Protein AF-A0A6J0ZWS6-F1 (afdb_monomer_lite)

Radius of gyration: 34.42 Å; chains: 1; bounding box: 59×26×86 Å

InterPro domains:
  IPR031155 Urea active transporter [PTHR46154] (1-101)

pLDDT: mean 84.07, std 8.85, range [52.62, 95.81]

Structure (mmCIF, N/CA/C/O backbone):
data_AF-A0A6J0ZWS6-F1
#
_entry.id   AF-A0A6J0ZWS6-F1
#
loop_
_atom_site.group_PDB
_atom_site.id
_atom_site.type_symbol
_atom_site.label_atom_id
_atom_site.label_alt_id
_atom_site.label_comp_id
_atom_site.label_asym_id
_atom_site.label_entity_id
_atom_site.label_seq_id
_atom_site.pdbx_PDB_ins_code
_atom_site.Cartn_x
_atom_site.Cartn_y
_atom_site.Cartn_z
_atom_site.occupancy
_atom_site.B_iso_or_equiv
_atom_site.auth_seq_id
_atom_site.auth_comp_id
_atom_site.auth_asym_id
_atom_site.auth_atom_id
_atom_site.pdbx_PDB_model_num
ATOM 1 N N . MET A 1 1 ? -8.523 -13.266 -17.938 1.00 52.62 1 MET A N 1
ATOM 2 C CA . MET A 1 1 ? -7.6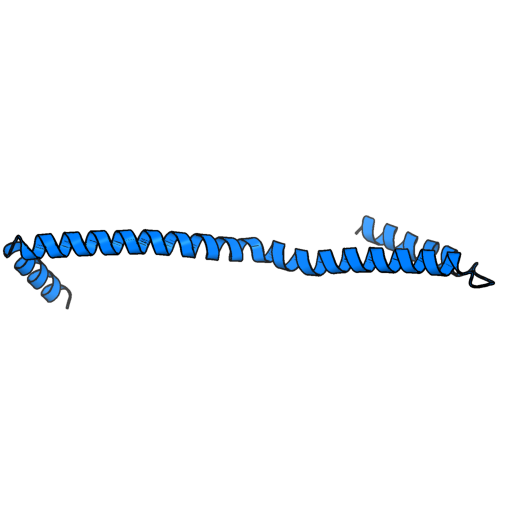26 -13.959 -18.895 1.00 52.62 1 MET A CA 1
ATOM 3 C C . MET A 1 1 ? -7.392 -13.209 -20.212 1.00 52.62 1 MET A C 1
ATOM 5 O O . MET A 1 1 ? -6.236 -13.029 -20.558 1.00 52.62 1 MET A O 1
ATOM 9 N N . LYS A 1 2 ? -8.417 -12.723 -20.938 1.00 59.00 2 LYS A N 1
ATOM 10 C CA . LYS A 1 2 ? -8.242 -12.112 -22.284 1.00 59.00 2 LYS A CA 1
ATOM 11 C C . LYS A 1 2 ? -7.339 -10.861 -22.344 1.00 59.00 2 LYS A C 1
ATOM 13 O O . LYS A 1 2 ? -6.603 -10.708 -23.310 1.00 59.00 2 LYS A O 1
ATOM 18 N N . TRP A 1 3 ? -7.347 -10.011 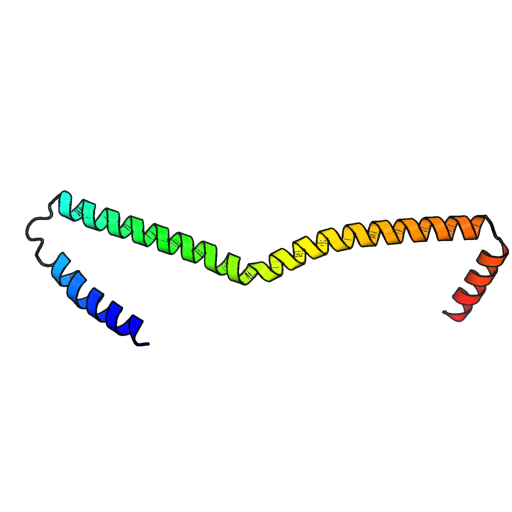-21.315 1.00 66.12 3 TRP A N 1
ATOM 19 C CA . TRP A 1 3 ? -6.533 -8.784 -21.279 1.00 66.12 3 TRP A CA 1
ATOM 20 C C . TRP A 1 3 ? -5.055 -9.031 -20.962 1.00 66.12 3 TRP A C 1
ATOM 22 O O . TRP A 1 3 ? -4.188 -8.413 -21.571 1.00 66.12 3 TRP A O 1
ATOM 32 N N . GLY A 1 4 ? -4.766 -9.976 -20.062 1.00 73.12 4 GLY A N 1
ATOM 33 C CA . GLY A 1 4 ? -3.393 -10.319 -19.684 1.00 73.12 4 GLY A CA 1
ATOM 34 C C . GLY A 1 4 ? -2.608 -10.898 -20.857 1.00 73.12 4 GLY A C 1
ATOM 35 O O . GLY A 1 4 ? -1.506 -10.447 -21.125 1.00 73.12 4 GLY A O 1
ATOM 36 N N . VAL A 1 5 ? -3.212 -11.811 -21.625 1.00 78.50 5 VAL A N 1
ATOM 37 C CA . VAL A 1 5 ? -2.551 -12.433 -22.786 1.00 78.50 5 VAL A CA 1
ATOM 38 C C . VAL A 1 5 ? -2.246 -11.406 -23.881 1.00 78.50 5 VAL A C 1
ATOM 40 O O . VAL A 1 5 ? -1.149 -11.413 -24.431 1.00 78.50 5 VAL A O 1
ATOM 43 N N . GLY A 1 6 ? -3.179 -10.489 -24.167 1.00 79.06 6 GLY A N 1
ATOM 44 C CA . GLY A 1 6 ? -2.948 -9.410 -25.133 1.00 79.06 6 GLY A CA 1
ATOM 45 C C . GLY A 1 6 ? -1.826 -8.467 -24.695 1.00 79.06 6 GLY A C 1
ATOM 46 O O . GLY A 1 6 ? -0.943 -8.150 -25.485 1.00 79.06 6 GLY A O 1
ATOM 47 N N . PHE A 1 7 ? -1.809 -8.082 -23.419 1.00 81.12 7 PHE A N 1
ATOM 48 C CA . PHE A 1 7 ? -0.755 -7.244 -22.850 1.00 81.12 7 PHE A CA 1
ATOM 49 C C . PHE A 1 7 ? 0.615 -7.936 -22.855 1.00 81.12 7 PHE A C 1
ATOM 51 O O . PHE A 1 7 ? 1.610 -7.320 -23.227 1.00 81.12 7 PHE A O 1
ATOM 58 N N . THR A 1 8 ? 0.668 -9.228 -22.518 1.00 81.25 8 THR A N 1
ATOM 59 C CA . THR A 1 8 ? 1.898 -10.028 -22.568 1.00 81.25 8 THR A CA 1
ATOM 60 C C . THR A 1 8 ? 2.437 -10.134 -23.989 1.00 81.25 8 THR A C 1
ATOM 62 O O . THR A 1 8 ? 3.627 -9.926 -24.187 1.00 81.25 8 THR A O 1
ATOM 65 N N . LEU A 1 9 ? 1.590 -10.401 -24.988 1.00 82.50 9 LEU A N 1
ATOM 66 C CA . LEU A 1 9 ? 2.025 -10.466 -26.387 1.00 82.50 9 LEU A CA 1
ATOM 67 C C . LEU A 1 9 ? 2.539 -9.116 -26.892 1.00 82.50 9 LEU A C 1
ATOM 69 O O . LEU A 1 9 ? 3.576 -9.065 -27.551 1.00 82.50 9 LEU A O 1
ATOM 73 N N . VAL A 1 10 ? 1.852 -8.023 -26.548 1.00 82.81 10 VAL A N 1
ATOM 74 C CA . VAL A 1 10 ? 2.300 -6.673 -26.899 1.00 82.81 10 VAL A CA 1
ATOM 75 C C . VAL A 1 10 ? 3.640 -6.374 -26.240 1.00 82.81 10 VAL A C 1
ATOM 77 O O . VAL A 1 10 ? 4.553 -5.967 -26.938 1.00 82.81 10 VAL A O 1
ATOM 80 N N . ILE A 1 11 ? 3.821 -6.634 -24.945 1.00 83.62 11 ILE A N 1
ATOM 81 C CA . ILE A 1 11 ? 5.112 -6.413 -24.281 1.00 83.62 11 ILE A CA 1
ATOM 82 C C . ILE A 1 11 ? 6.212 -7.278 -24.892 1.00 83.62 11 ILE A C 1
ATOM 84 O O . ILE A 1 11 ? 7.263 -6.756 -25.240 1.00 83.62 11 ILE A O 1
ATOM 88 N N . VAL A 1 12 ? 5.984 -8.579 -25.064 1.00 86.12 12 VAL A N 1
ATOM 89 C CA . VAL A 1 12 ? 7.017 -9.515 -25.534 1.00 86.12 12 VAL A CA 1
ATOM 90 C C . VAL A 1 12 ? 7.469 -9.210 -26.959 1.00 86.12 12 VAL A C 1
ATOM 92 O O . VAL A 1 12 ? 8.598 -9.532 -27.296 1.00 86.12 12 VAL A O 1
ATOM 95 N N . ILE A 1 13 ? 6.634 -8.582 -27.790 1.00 84.50 13 ILE A N 1
ATOM 96 C CA . ILE A 1 13 ? 6.998 -8.218 -29.167 1.00 84.50 13 ILE A CA 1
ATOM 97 C C . ILE A 1 13 ? 7.464 -6.761 -29.251 1.00 84.50 13 ILE A C 1
ATOM 99 O O . ILE A 1 13 ? 8.525 -6.482 -29.805 1.00 84.50 13 ILE A O 1
ATOM 103 N N . LEU A 1 14 ? 6.699 -5.824 -28.691 1.00 83.44 14 LEU A N 1
ATOM 104 C CA . LEU A 1 14 ? 6.972 -4.387 -28.767 1.00 83.44 14 LEU A CA 1
ATOM 105 C C . LEU A 1 14 ? 8.253 -4.018 -28.007 1.00 83.44 14 LEU A C 1
ATOM 107 O O . LEU A 1 14 ? 9.010 -3.175 -28.473 1.00 83.44 14 LEU A O 1
ATOM 111 N N . TRP A 1 15 ? 8.523 -4.660 -26.866 1.00 81.25 15 TRP A N 1
ATOM 112 C CA . TRP A 1 15 ? 9.704 -4.384 -26.046 1.00 81.25 15 TRP A CA 1
ATOM 113 C C . TRP A 1 15 ? 11.026 -4.734 -26.745 1.00 81.25 15 TRP A C 1
ATOM 115 O O . TRP A 1 15 ? 11.862 -3.839 -26.857 1.00 81.25 15 TRP A O 1
ATOM 125 N N . PRO A 1 16 ? 11.246 -5.962 -27.266 1.00 78.50 16 PRO A N 1
ATOM 126 C CA . PRO A 1 16 ? 12.448 -6.259 -28.037 1.00 78.50 16 PRO A CA 1
ATOM 127 C C . PRO A 1 16 ? 12.509 -5.469 -29.341 1.00 78.50 16 PRO A C 1
ATOM 129 O O . PRO A 1 16 ? 13.592 -5.074 -29.743 1.00 78.50 16 PRO A O 1
ATOM 132 N N . LEU A 1 17 ? 11.381 -5.164 -29.987 1.00 76.62 17 LEU A N 1
ATOM 133 C CA . LEU A 1 17 ? 11.402 -4.336 -31.195 1.00 76.62 17 LEU A CA 1
ATOM 134 C C . LEU A 1 17 ? 11.823 -2.886 -30.907 1.00 76.62 17 LEU A C 1
ATOM 136 O O . LEU A 1 17 ? 12.456 -2.258 -31.746 1.00 76.62 17 LEU A O 1
ATOM 140 N N . LEU A 1 18 ? 11.498 -2.361 -29.724 1.00 73.81 18 LEU A N 1
ATOM 141 C CA . LEU A 1 18 ? 11.974 -1.061 -29.254 1.00 73.81 18 LEU A CA 1
ATOM 142 C C . LEU A 1 18 ? 13.411 -1.124 -28.721 1.00 73.81 18 LEU A C 1
ATOM 144 O O . LEU A 1 18 ? 14.076 -0.091 -28.721 1.00 73.81 18 LEU A O 1
ATOM 148 N N . SER A 1 19 ? 13.896 -2.299 -28.288 1.00 70.06 19 SER A N 1
ATOM 149 C CA . SER A 1 19 ? 15.223 -2.448 -27.678 1.00 70.06 19 SER A CA 1
ATOM 150 C C . SER A 1 19 ? 16.345 -2.970 -28.572 1.00 70.06 19 SER A C 1
ATOM 152 O O . SER A 1 19 ? 17.508 -2.652 -28.333 1.00 70.06 19 SER A O 1
ATOM 154 N N . LEU A 1 20 ? 16.011 -3.710 -29.627 1.00 66.38 20 LEU A N 1
ATOM 155 C CA . LEU A 1 20 ? 16.946 -4.257 -30.612 1.00 66.38 20 LEU A CA 1
ATOM 156 C C . LEU A 1 20 ? 17.520 -3.248 -31.630 1.00 66.38 20 LEU A C 1
ATOM 158 O O . LEU A 1 20 ? 18.652 -3.470 -32.054 1.00 66.38 20 LEU A O 1
ATOM 162 N N . PRO A 1 21 ? 16.839 -2.159 -32.053 1.00 63.47 21 PRO A N 1
ATOM 163 C CA . PRO A 1 21 ? 17.381 -1.259 -33.073 1.00 63.47 21 PRO A CA 1
ATOM 164 C C . PRO A 1 21 ? 18.360 -0.214 -32.513 1.00 63.47 21 PRO A C 1
ATOM 166 O O . PRO A 1 21 ? 18.829 0.647 -33.257 1.00 63.47 21 PRO A O 1
ATOM 169 N N . ALA A 1 22 ? 18.698 -0.267 -31.223 1.00 61.84 22 ALA A N 1
ATOM 170 C CA . ALA A 1 22 ? 19.664 0.638 -30.615 1.00 61.84 22 ALA A CA 1
ATOM 171 C C . ALA A 1 22 ? 21.102 0.189 -30.938 1.00 61.84 22 ALA A C 1
ATOM 173 O O . ALA A 1 22 ? 21.769 -0.434 -30.119 1.00 61.84 22 ALA A O 1
ATOM 174 N N . GLY A 1 23 ? 21.568 0.486 -32.155 1.00 65.12 23 GLY A N 1
ATOM 175 C CA . GLY A 1 23 ? 22.960 0.258 -32.560 1.00 65.12 23 GLY A CA 1
ATOM 176 C C . GLY A 1 23 ? 23.954 1.080 -31.727 1.00 65.12 23 GLY A C 1
ATOM 177 O O . GLY A 1 23 ? 24.861 0.516 -31.124 1.00 65.12 23 GLY A O 1
ATOM 178 N N . GLU A 1 24 ? 23.745 2.399 -31.625 1.00 66.00 24 GLU A N 1
ATOM 179 C CA . GLU A 1 24 ? 24.482 3.276 -30.704 1.00 66.00 24 GLU A CA 1
ATOM 180 C C . GLU A 1 24 ? 23.551 3.782 -29.597 1.00 66.00 24 GLU A C 1
ATOM 182 O O . GLU A 1 24 ? 22.483 4.345 -29.854 1.00 66.00 24 GLU A O 1
ATOM 187 N N . PHE A 1 25 ? 23.949 3.567 -28.344 1.00 66.62 25 PHE A N 1
ATOM 188 C CA . PHE A 1 25 ? 23.163 3.913 -27.163 1.00 66.62 25 PHE A CA 1
ATOM 189 C C . PHE A 1 25 ? 23.144 5.437 -26.963 1.00 66.62 25 PHE A C 1
ATOM 191 O O . PHE A 1 25 ? 23.969 6.007 -26.250 1.00 66.62 25 PHE A O 1
ATOM 198 N N . SER A 1 26 ? 22.222 6.124 -27.638 1.00 77.75 26 SER A N 1
ATOM 199 C CA . SER A 1 26 ? 22.096 7.577 -27.511 1.00 77.75 26 SER A CA 1
ATOM 200 C C . SER A 1 26 ? 21.548 7.976 -26.137 1.00 77.75 26 SER A C 1
ATOM 202 O O . SER A 1 26 ? 20.751 7.262 -25.521 1.00 77.75 26 SER A O 1
ATOM 204 N N . VAL A 1 27 ? 21.924 9.169 -25.668 1.00 79.38 27 VAL A N 1
ATOM 205 C CA . VAL A 1 27 ? 21.424 9.726 -24.398 1.00 79.38 27 VAL A CA 1
ATOM 206 C C . VAL A 1 27 ? 19.893 9.827 -24.396 1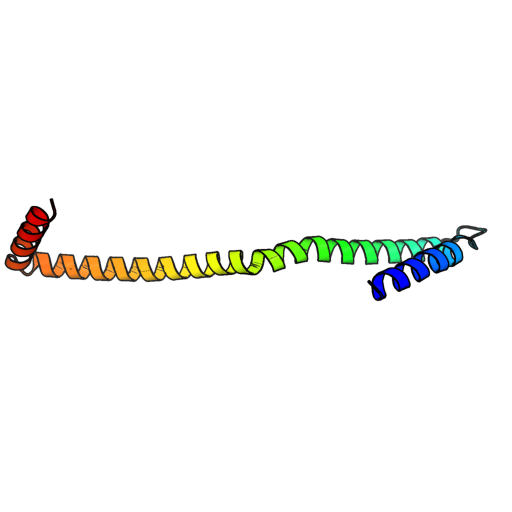.00 79.38 27 VAL A C 1
ATOM 208 O O . VAL A 1 27 ? 19.269 9.525 -23.385 1.00 79.38 27 VAL A O 1
ATOM 211 N N . GLY A 1 28 ? 19.274 10.180 -25.530 1.00 81.19 28 GLY A N 1
ATOM 212 C CA . GLY A 1 28 ? 17.813 10.279 -25.656 1.00 81.19 28 GLY A CA 1
ATOM 213 C C . GLY A 1 28 ? 17.088 8.936 -25.515 1.00 81.19 28 GLY A C 1
ATOM 214 O O . GLY A 1 28 ? 15.992 8.865 -24.964 1.00 81.19 28 GLY A O 1
ATOM 215 N N . TYR A 1 29 ? 17.714 7.853 -25.970 1.00 82.19 29 TYR A N 1
ATOM 216 C CA . TYR A 1 29 ? 17.174 6.508 -25.809 1.00 82.19 29 TYR A CA 1
ATOM 217 C C . TYR A 1 29 ? 17.256 6.043 -24.347 1.00 82.19 29 TYR A C 1
ATOM 219 O O . TYR A 1 29 ? 16.284 5.517 -23.804 1.00 82.19 29 TYR A O 1
ATOM 227 N N . PHE A 1 30 ? 18.378 6.310 -23.670 1.00 81.50 30 PHE A N 1
ATOM 228 C CA . PHE A 1 30 ? 18.517 6.030 -22.239 1.00 81.50 30 PHE A CA 1
ATOM 229 C C . PHE A 1 30 ? 17.498 6.807 -21.394 1.00 81.50 30 PHE A C 1
ATOM 231 O O . PHE A 1 30 ? 16.850 6.223 -20.527 1.00 81.50 30 PHE A O 1
ATOM 238 N N . THR A 1 31 ? 17.316 8.107 -21.652 1.00 86.88 31 THR A N 1
ATOM 239 C CA . THR A 1 31 ? 16.369 8.928 -20.884 1.00 86.88 31 THR A CA 1
ATOM 240 C C . THR A 1 31 ? 14.925 8.477 -21.080 1.00 86.88 31 THR A C 1
ATOM 242 O O . THR A 1 31 ? 14.170 8.460 -20.111 1.00 86.88 31 THR A O 1
ATOM 245 N N . PHE A 1 32 ? 14.547 8.034 -22.281 1.00 85.19 32 PHE A N 1
ATOM 246 C CA . PHE A 1 32 ? 13.226 7.457 -22.535 1.00 85.19 32 PHE A CA 1
ATOM 247 C C . PHE A 1 32 ? 12.951 6.229 -21.652 1.00 85.19 32 PHE A C 1
ATOM 249 O O . PHE A 1 32 ? 11.944 6.186 -20.941 1.00 85.19 32 PHE A O 1
ATOM 256 N N . TRP A 1 33 ? 13.875 5.264 -21.618 1.00 85.75 33 TRP A N 1
ATOM 257 C CA . TRP A 1 33 ? 13.736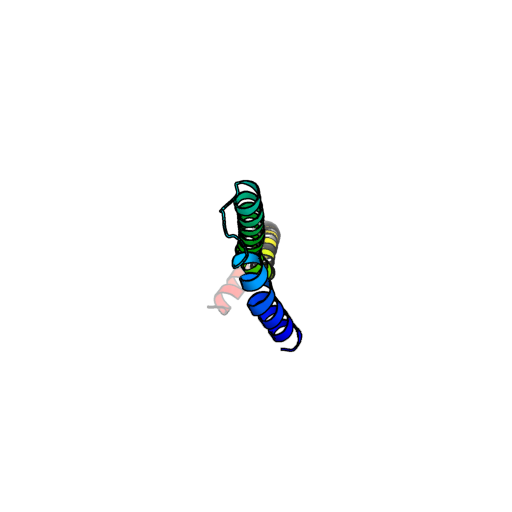 4.080 -20.764 1.00 85.75 33 TRP A CA 1
ATOM 258 C C . TRP A 1 33 ? 13.818 4.402 -19.272 1.00 85.75 33 TRP A C 1
ATOM 260 O O . TRP A 1 33 ? 13.092 3.799 -18.483 1.00 85.75 33 TRP A O 1
ATOM 270 N N . ALA A 1 34 ? 14.640 5.378 -18.880 1.00 89.94 34 ALA A N 1
ATOM 271 C CA . ALA A 1 34 ? 14.710 5.848 -17.501 1.00 89.94 34 ALA A CA 1
ATOM 272 C C . ALA A 1 34 ? 13.368 6.439 -17.036 1.00 89.94 34 ALA A C 1
ATOM 274 O O . ALA A 1 34 ? 12.896 6.113 -15.950 1.00 89.94 34 ALA A O 1
ATOM 275 N N . VAL A 1 35 ? 12.707 7.246 -17.872 1.00 93.00 35 VAL A N 1
ATOM 276 C CA . VAL A 1 35 ? 11.376 7.799 -17.570 1.00 93.00 35 VAL A CA 1
ATOM 277 C C . VAL A 1 35 ? 10.327 6.690 -17.456 1.00 93.00 35 VAL A C 1
ATOM 279 O O . VAL A 1 35 ? 9.538 6.705 -16.511 1.00 93.00 35 VAL A O 1
ATOM 282 N N . ILE A 1 36 ? 10.341 5.699 -18.357 1.00 90.19 36 ILE A N 1
ATOM 283 C CA . ILE A 1 36 ? 9.443 4.535 -18.276 1.00 90.19 36 ILE A CA 1
ATOM 284 C C . ILE A 1 36 ? 9.662 3.767 -16.969 1.00 90.19 36 ILE A C 1
ATOM 286 O O . ILE A 1 36 ? 8.690 3.432 -16.295 1.00 90.19 36 ILE A O 1
ATOM 290 N N . ALA A 1 37 ? 10.917 3.515 -16.589 1.00 90.88 37 ALA A N 1
ATOM 291 C CA . ALA A 1 37 ? 11.250 2.816 -15.352 1.00 90.88 37 ALA A CA 1
ATOM 292 C C . ALA A 1 37 ? 10.772 3.585 -14.111 1.00 90.88 37 ALA A C 1
ATOM 294 O O . ALA A 1 37 ? 10.199 2.985 -13.202 1.00 90.88 37 ALA A O 1
ATOM 295 N N . ILE A 1 38 ? 10.943 4.911 -14.093 1.00 94.81 38 ILE A N 1
ATOM 296 C CA . ILE A 1 38 ? 10.454 5.769 -13.008 1.00 94.81 38 ILE A CA 1
ATOM 297 C C . ILE A 1 38 ? 8.925 5.713 -12.930 1.00 94.81 38 ILE A C 1
ATOM 299 O O . ILE A 1 38 ? 8.387 5.501 -11.847 1.00 94.81 38 ILE A O 1
ATOM 303 N N . ALA A 1 39 ? 8.219 5.845 -14.055 1.00 94.00 39 ALA A N 1
ATOM 304 C CA . ALA A 1 39 ? 6.758 5.782 -14.086 1.00 94.00 39 ALA A CA 1
ATOM 305 C C . ALA A 1 39 ? 6.221 4.413 -13.631 1.00 94.00 39 ALA A C 1
ATOM 307 O O . ALA A 1 39 ? 5.265 4.341 -12.862 1.00 94.00 39 ALA A O 1
ATOM 308 N N . TRP A 1 40 ? 6.851 3.315 -14.055 1.00 92.06 40 TRP A N 1
ATOM 309 C CA . TRP A 1 40 ? 6.474 1.980 -13.589 1.00 92.06 40 TRP A CA 1
ATOM 310 C C . TRP A 1 40 ? 6.760 1.803 -12.094 1.00 92.06 40 TRP A C 1
ATOM 312 O O . TRP A 1 40 ? 5.922 1.280 -11.361 1.00 92.06 40 TRP A O 1
ATOM 322 N N . GLY A 1 41 ? 7.910 2.283 -11.618 1.00 93.81 41 GLY A N 1
ATOM 323 C CA . GLY A 1 41 ? 8.279 2.234 -10.205 1.00 93.81 41 GLY A CA 1
ATOM 324 C C . GLY A 1 41 ? 7.315 3.015 -9.310 1.00 93.81 41 GLY A C 1
ATOM 325 O O . GLY A 1 41 ? 6.926 2.519 -8.253 1.00 93.81 41 GLY A O 1
ATOM 326 N N . THR A 1 42 ? 6.873 4.204 -9.732 1.00 95.25 42 THR A N 1
ATOM 327 C CA . THR A 1 42 ? 5.920 5.015 -8.958 1.00 95.25 42 THR A CA 1
ATOM 328 C C . THR A 1 42 ? 4.539 4.375 -8.902 1.00 95.25 42 THR A C 1
ATOM 330 O O . THR A 1 42 ? 3.954 4.308 -7.822 1.00 95.25 42 THR A O 1
ATOM 333 N N . ILE A 1 43 ? 4.040 3.842 -10.021 1.00 94.94 43 ILE A N 1
ATOM 334 C CA . ILE A 1 43 ? 2.760 3.121 -10.063 1.00 94.94 43 ILE A CA 1
ATOM 335 C C . ILE A 1 43 ? 2.835 1.862 -9.191 1.00 94.94 43 ILE A C 1
ATOM 337 O O . ILE A 1 43 ? 1.949 1.635 -8.371 1.00 94.94 43 ILE A O 1
ATOM 341 N N . GLY A 1 44 ? 3.905 1.072 -9.315 1.00 94.44 44 GLY A N 1
ATOM 342 C CA . GLY A 1 44 ? 4.112 -0.124 -8.498 1.00 94.44 44 GLY A CA 1
ATOM 343 C C . GLY A 1 44 ? 4.165 0.194 -7.003 1.00 94.44 44 GLY A C 1
ATOM 344 O O . GLY A 1 44 ? 3.490 -0.462 -6.213 1.00 94.44 44 GLY A O 1
ATOM 345 N N . SER A 1 45 ? 4.896 1.244 -6.622 1.00 94.75 45 SER A N 1
ATOM 346 C CA . SER A 1 45 ? 4.959 1.731 -5.239 1.00 94.75 45 SER A CA 1
ATOM 347 C C . SER A 1 45 ? 3.580 2.138 -4.715 1.00 94.75 45 SER A C 1
ATOM 349 O O . SER A 1 45 ? 3.153 1.672 -3.658 1.00 94.75 45 SER A O 1
ATOM 351 N N . ALA A 1 46 ? 2.832 2.932 -5.488 1.00 94.75 46 ALA A N 1
ATOM 352 C CA . ALA A 1 46 ? 1.485 3.351 -5.118 1.00 94.75 46 ALA A CA 1
ATOM 353 C C . ALA A 1 46 ? 0.542 2.155 -4.921 1.00 94.75 46 ALA A C 1
ATOM 355 O O . ALA A 1 46 ? -0.214 2.133 -3.956 1.00 94.75 46 ALA A O 1
ATOM 356 N N . VAL A 1 47 ? 0.613 1.140 -5.788 1.00 95.12 47 VAL A N 1
ATOM 357 C CA . VAL A 1 47 ? -0.204 -0.079 -5.681 1.00 95.12 47 VAL A CA 1
ATOM 358 C C . VAL A 1 47 ? 0.165 -0.897 -4.442 1.00 95.12 47 VAL A C 1
ATOM 360 O O . VAL A 1 47 ? -0.730 -1.300 -3.702 1.00 95.12 47 VAL A O 1
ATOM 363 N N . ILE A 1 48 ? 1.460 -1.103 -4.177 1.00 93.00 48 ILE A N 1
ATOM 364 C CA . ILE A 1 48 ? 1.939 -1.850 -3.000 1.00 93.00 48 ILE A CA 1
ATOM 365 C C . ILE A 1 48 ? 1.517 -1.166 -1.695 1.00 93.00 48 ILE A C 1
ATOM 367 O O . ILE A 1 48 ? 1.228 -1.851 -0.720 1.00 93.00 48 ILE A O 1
ATOM 371 N N . ILE A 1 49 ? 1.451 0.167 -1.670 1.00 93.06 49 ILE A N 1
ATOM 372 C CA . ILE A 1 49 ? 0.976 0.926 -0.506 1.00 93.06 49 ILE A CA 1
ATOM 373 C C . ILE A 1 49 ? -0.557 0.901 -0.420 1.00 93.06 49 ILE A C 1
ATOM 375 O O . ILE A 1 49 ? -1.113 0.688 0.654 1.00 93.06 49 ILE A O 1
ATOM 379 N N . ALA A 1 50 ? -1.260 1.123 -1.531 1.00 91.62 50 ALA A N 1
ATOM 380 C CA . ALA A 1 50 ? -2.712 1.292 -1.534 1.00 91.62 50 ALA A CA 1
ATOM 381 C C . ALA A 1 50 ? -3.480 -0.017 -1.314 1.00 91.62 50 ALA A C 1
ATOM 383 O O . ALA A 1 50 ? -4.502 -0.001 -0.634 1.00 91.62 50 ALA A O 1
ATOM 384 N N . LEU A 1 51 ? -3.005 -1.145 -1.851 1.00 91.56 51 LEU A N 1
ATOM 385 C CA . LEU A 1 51 ? -3.656 -2.450 -1.687 1.00 91.56 51 LEU A CA 1
ATOM 386 C C . LEU A 1 51 ? -3.872 -2.842 -0.215 1.00 91.56 51 LEU A C 1
ATOM 388 O O . LEU A 1 51 ? -5.029 -3.019 0.169 1.00 91.56 51 LEU A O 1
ATOM 392 N N . PRO A 1 52 ? -2.831 -2.911 0.640 1.00 88.75 52 PRO A N 1
ATOM 393 C CA . PRO A 1 52 ? -3.020 -3.278 2.039 1.00 88.75 52 PRO A CA 1
ATOM 394 C C . PRO A 1 52 ? -3.883 -2.261 2.792 1.00 88.75 52 PRO A C 1
ATOM 396 O O . PRO A 1 52 ? -4.609 -2.646 3.706 1.00 88.75 52 PRO A O 1
ATOM 399 N N . LEU A 1 53 ? -3.852 -0.977 2.408 1.00 88.75 53 LEU A N 1
ATOM 400 C CA . LEU A 1 53 ? -4.700 0.056 3.010 1.00 88.75 53 LEU A CA 1
ATOM 401 C C . LEU A 1 53 ? -6.180 -0.129 2.671 1.00 88.75 53 LEU A C 1
ATOM 403 O O . LEU A 1 53 ? -7.016 0.020 3.556 1.00 88.75 53 LEU A O 1
ATOM 407 N N . ILE A 1 54 ? -6.503 -0.449 1.415 1.00 89.06 54 ILE A N 1
ATOM 408 C CA . ILE A 1 54 ? -7.882 -0.689 0.973 1.00 89.06 54 ILE A CA 1
ATOM 409 C C . ILE A 1 54 ? -8.420 -1.967 1.617 1.00 89.06 54 ILE A C 1
ATOM 411 O O . ILE A 1 54 ? -9.523 -1.953 2.158 1.00 89.06 54 ILE A O 1
ATOM 415 N N . GLU A 1 55 ? -7.633 -3.044 1.618 1.00 86.00 55 GLU A N 1
ATOM 416 C CA . GLU A 1 55 ? -8.017 -4.308 2.256 1.00 86.00 55 GLU A CA 1
ATOM 417 C C . GLU A 1 55 ? -8.198 -4.154 3.772 1.00 86.00 55 GLU A C 1
ATOM 419 O O . GLU A 1 55 ? -9.125 -4.714 4.352 1.00 86.00 55 GLU A O 1
ATOM 424 N N . SER A 1 56 ? -7.363 -3.340 4.422 1.00 87.12 56 SER A N 1
ATOM 425 C CA . SER A 1 56 ? -7.436 -3.107 5.871 1.00 87.12 56 SER A CA 1
ATOM 426 C C . SER A 1 56 ? -8.398 -1.981 6.272 1.00 87.12 56 SER A C 1
ATOM 428 O O . SER A 1 56 ? -8.553 -1.705 7.464 1.00 87.12 56 SER A O 1
ATOM 430 N N . TRP A 1 57 ? -9.052 -1.313 5.315 1.00 89.69 57 TRP A N 1
ATOM 431 C CA . TRP A 1 57 ? -9.857 -0.112 5.567 1.00 89.69 57 TRP A CA 1
ATOM 432 C C . TRP A 1 57 ? -11.051 -0.377 6.489 1.00 89.69 57 TRP A C 1
ATOM 434 O O . TRP A 1 57 ? -11.368 0.445 7.351 1.00 89.69 57 TRP A O 1
ATOM 444 N N . GLU A 1 58 ? -11.695 -1.540 6.355 1.00 85.56 58 GLU A N 1
ATOM 445 C CA . GLU A 1 58 ? -12.816 -1.932 7.217 1.00 85.56 58 GLU A CA 1
ATOM 446 C C . GLU A 1 58 ? -12.382 -2.086 8.679 1.00 85.56 58 GLU A C 1
ATOM 448 O O . GLU A 1 58 ? -13.036 -1.558 9.581 1.00 85.56 58 GLU A O 1
ATOM 453 N N . THR A 1 59 ? -11.234 -2.723 8.912 1.00 84.81 59 THR A N 1
ATOM 454 C CA . THR A 1 59 ? -10.651 -2.894 10.249 1.00 84.81 59 THR A CA 1
ATOM 455 C C . THR A 1 59 ? -10.264 -1.551 10.859 1.00 84.81 59 THR A C 1
ATOM 457 O O . THR A 1 59 ? -10.621 -1.268 12.003 1.00 84.81 59 THR A O 1
ATOM 460 N N . ILE A 1 60 ? -9.592 -0.688 10.092 1.00 86.56 60 ILE A N 1
ATOM 461 C CA . ILE A 1 60 ? -9.210 0.661 10.536 1.00 86.56 60 ILE A CA 1
ATOM 462 C C . ILE A 1 60 ? -10.459 1.453 10.941 1.00 86.56 60 ILE A C 1
ATOM 464 O O . ILE A 1 60 ? -10.513 2.032 12.026 1.00 86.56 60 ILE A O 1
ATOM 468 N N . LYS A 1 61 ? -11.508 1.414 10.112 1.00 86.56 61 LYS A N 1
ATOM 469 C CA . LYS A 1 61 ? -12.783 2.077 10.397 1.00 86.56 61 LYS A CA 1
ATOM 470 C C . LYS A 1 61 ? -13.455 1.511 11.649 1.00 86.56 61 LYS A C 1
ATOM 472 O O . LYS A 1 61 ? -13.953 2.286 12.462 1.00 86.56 61 LYS A O 1
ATOM 477 N N . SER A 1 62 ? -13.445 0.190 11.829 1.00 84.56 62 SER A N 1
ATOM 478 C CA . SER A 1 62 ? -14.004 -0.467 13.014 1.00 84.56 62 SER A CA 1
ATOM 479 C C . SER A 1 62 ? -13.298 -0.034 14.298 1.00 84.56 62 SER A C 1
ATOM 481 O O . SER A 1 62 ? -13.964 0.218 15.298 1.00 84.56 62 SER A O 1
ATOM 483 N N . VAL A 1 63 ? -11.970 0.096 14.285 1.00 86.44 63 VAL A N 1
ATOM 484 C CA . VAL A 1 63 ? -11.205 0.570 15.449 1.00 86.44 63 VAL A CA 1
ATOM 485 C C . VAL A 1 63 ? -11.499 2.042 15.737 1.00 86.44 63 VAL A C 1
ATOM 487 O O . VAL A 1 63 ? -11.766 2.390 16.884 1.00 86.44 63 VAL A O 1
ATOM 490 N N . CYS A 1 64 ? -11.529 2.903 14.715 1.00 83.38 64 CYS A N 1
ATOM 491 C CA . CYS A 1 64 ? -11.853 4.321 14.898 1.00 83.38 64 CYS A CA 1
ATOM 492 C C . CYS A 1 64 ? -13.273 4.534 15.450 1.00 83.38 64 CYS A C 1
ATOM 494 O O . CYS A 1 64 ? -13.470 5.332 16.364 1.00 83.38 64 CYS A O 1
ATOM 496 N N . VAL A 1 65 ? -14.265 3.803 14.933 1.00 82.94 65 VAL A N 1
ATOM 497 C CA . VAL A 1 65 ? -15.650 3.872 15.430 1.00 82.94 65 VAL A CA 1
ATOM 498 C C . VAL A 1 65 ? -15.774 3.235 16.813 1.00 82.94 65 VAL A C 1
ATOM 500 O O . VAL A 1 65 ? -16.497 3.755 17.663 1.00 82.94 65 VAL A O 1
ATOM 503 N N . GLY A 1 66 ? -15.066 2.131 17.057 1.00 81.38 66 GLY A N 1
ATOM 504 C CA . GLY A 1 66 ? -15.031 1.448 18.346 1.00 81.38 66 GLY A CA 1
ATOM 505 C C . GLY A 1 66 ? -14.448 2.323 19.453 1.00 81.38 66 GLY A C 1
ATOM 506 O O . GLY A 1 66 ? -15.018 2.364 20.538 1.00 81.38 66 GLY A O 1
ATOM 507 N N . MET A 1 67 ? -13.383 3.075 19.162 1.00 81.62 67 MET A N 1
ATOM 508 C CA . MET A 1 67 ? -12.799 4.060 20.078 1.00 81.62 67 MET A CA 1
ATOM 509 C C . MET A 1 67 ? -13.828 5.134 20.452 1.00 81.62 67 MET A C 1
ATOM 511 O O . MET A 1 67 ? -14.162 5.282 21.621 1.00 81.62 67 MET A O 1
ATOM 515 N N . PHE A 1 68 ? -14.446 5.771 19.453 1.00 80.44 68 PHE A N 1
ATOM 516 C CA . PHE A 1 68 ? -15.455 6.810 19.688 1.00 80.44 68 PHE A CA 1
ATOM 517 C C . PHE A 1 68 ? -16.710 6.294 20.417 1.00 80.44 68 PHE A C 1
ATOM 519 O O . PHE A 1 68 ? -17.308 6.991 21.237 1.00 80.44 68 PHE A O 1
ATOM 526 N N . THR A 1 69 ? -17.135 5.062 20.120 1.00 83.94 69 THR A N 1
ATOM 527 C CA . THR A 1 69 ? -18.303 4.451 20.768 1.00 83.94 69 THR A CA 1
ATOM 528 C C . THR A 1 69 ? -18.002 4.096 22.219 1.00 83.94 69 THR A C 1
ATOM 530 O O . THR A 1 69 ? -18.840 4.368 23.074 1.00 83.94 69 THR A O 1
ATOM 533 N N . ASN A 1 70 ? -16.823 3.536 22.516 1.00 79.69 70 ASN A N 1
ATOM 534 C CA . ASN A 1 70 ? -16.423 3.233 23.891 1.00 79.69 70 ASN A CA 1
ATOM 535 C C . ASN A 1 70 ? -16.393 4.491 24.755 1.00 79.69 70 ASN A C 1
ATOM 537 O O . ASN A 1 70 ? -16.961 4.471 25.840 1.00 79.69 70 ASN A O 1
ATOM 541 N N . ASP A 1 71 ? -15.829 5.591 24.255 1.00 80.06 71 ASP A N 1
ATOM 542 C CA . ASP A 1 71 ? -15.761 6.846 25.012 1.00 80.06 71 ASP A CA 1
ATOM 543 C C . ASP A 1 71 ? -17.162 7.333 25.413 1.00 80.06 71 ASP A C 1
ATOM 545 O O . ASP A 1 71 ? -17.424 7.632 26.581 1.00 80.06 71 ASP A O 1
ATOM 549 N N . ARG A 1 72 ? -18.112 7.314 24.468 1.00 82.00 72 ARG A N 1
ATOM 550 C CA . ARG A 1 72 ? -19.495 7.734 24.734 1.00 82.00 72 ARG A CA 1
ATOM 551 C C . ARG A 1 72 ? -20.260 6.762 25.634 1.00 82.00 72 ARG A C 1
ATOM 553 O O . ARG A 1 72 ? -21.123 7.184 26.404 1.00 82.00 72 ARG A O 1
ATOM 560 N N . LEU A 1 73 ? -19.990 5.462 25.523 1.00 86.94 73 LEU A N 1
ATOM 561 C CA . LEU A 1 73 ? -20.585 4.457 26.403 1.00 86.94 73 LEU A CA 1
ATOM 562 C C . LEU A 1 73 ? -20.062 4.599 27.834 1.00 86.94 73 LEU A C 1
ATOM 564 O O . LEU A 1 73 ? -20.865 4.575 28.763 1.00 86.94 73 LEU A O 1
ATOM 568 N N . MET A 1 74 ? -18.757 4.806 28.014 1.00 89.19 74 MET A N 1
ATOM 569 C CA . MET A 1 74 ? -18.145 4.997 29.329 1.00 89.19 74 MET A CA 1
ATOM 570 C C . MET A 1 74 ? -18.677 6.254 30.020 1.00 89.19 74 MET A C 1
ATOM 572 O O . MET A 1 74 ? -19.049 6.182 31.186 1.00 89.19 74 MET A O 1
ATOM 576 N N . GLU A 1 75 ? -18.840 7.364 29.292 1.00 90.38 75 GLU A N 1
ATOM 577 C CA . GLU A 1 75 ? -19.467 8.583 29.824 1.00 90.38 75 GLU A CA 1
ATOM 578 C C . GLU A 1 75 ? -20.893 8.318 30.346 1.00 90.38 75 GLU A C 1
ATOM 580 O O . GLU A 1 75 ? -21.267 8.755 31.436 1.00 90.38 75 GLU A O 1
ATOM 585 N N . LYS A 1 76 ? -21.695 7.546 29.599 1.00 91.00 76 LYS A N 1
ATOM 586 C CA . LYS A 1 76 ? -23.062 7.184 30.007 1.00 91.00 76 LYS A CA 1
ATOM 587 C C . LYS A 1 76 ? -23.091 6.238 31.205 1.00 91.00 76 LYS A C 1
ATOM 589 O O . LYS A 1 76 ? -23.963 6.379 32.062 1.00 91.00 76 LYS A O 1
ATOM 594 N N . VAL A 1 77 ? -22.160 5.288 31.274 1.00 94.00 77 VAL A N 1
ATOM 595 C CA . VAL A 1 77 ? -22.017 4.374 32.417 1.00 94.00 77 VAL A CA 1
ATOM 596 C C . VAL A 1 77 ? -21.633 5.146 33.681 1.00 94.00 77 VAL A C 1
ATOM 598 O O . VAL A 1 77 ? -22.256 4.934 34.722 1.00 94.00 77 VAL A O 1
ATOM 601 N N . GLU A 1 78 ? -20.691 6.085 33.583 1.00 94.44 78 GLU A N 1
ATOM 602 C CA . GLU A 1 78 ? -20.284 6.965 34.686 1.00 94.44 78 GLU A CA 1
ATOM 603 C C . GLU A 1 78 ? -21.470 7.816 35.185 1.00 94.44 78 GLU A C 1
ATOM 605 O O . GLU A 1 78 ? -21.747 7.869 36.385 1.00 94.44 78 GLU A O 1
ATOM 610 N N . GLU A 1 79 ? -22.247 8.406 34.264 1.00 95.81 79 GLU A N 1
ATOM 611 C CA . GLU A 1 79 ? -23.439 9.205 34.583 1.00 95.81 79 GLU A CA 1
ATOM 612 C C . GLU A 1 79 ? -24.501 8.380 35.334 1.00 95.81 79 GLU A C 1
ATOM 614 O O . GLU A 1 79 ? -25.076 8.839 36.326 1.00 95.81 79 GLU A O 1
ATOM 619 N N . MET A 1 80 ? -24.771 7.151 34.882 1.00 94.50 80 MET A N 1
ATOM 620 C CA . MET A 1 80 ? -25.712 6.255 35.561 1.00 94.50 80 MET A CA 1
ATOM 621 C C . MET A 1 80 ? -25.207 5.836 36.939 1.00 94.50 80 MET A C 1
ATOM 623 O O . MET A 1 80 ? -25.983 5.854 37.893 1.00 94.50 80 MET A O 1
ATOM 627 N N . ASN A 1 81 ? -23.924 5.489 37.061 1.00 93.88 81 ASN A N 1
ATOM 628 C CA . ASN A 1 81 ? -23.327 5.095 38.333 1.00 93.88 81 ASN A CA 1
ATOM 629 C C . ASN A 1 81 ? -23.399 6.239 39.357 1.00 93.88 81 ASN A C 1
ATOM 631 O O . ASN A 1 81 ? -23.726 6.023 40.524 1.00 93.88 81 ASN A O 1
ATOM 635 N N . PHE A 1 82 ? -23.180 7.480 38.917 1.00 94.94 82 PHE A N 1
ATOM 636 C CA . PHE A 1 82 ? -23.348 8.659 39.763 1.00 94.94 82 PHE A CA 1
ATOM 637 C C . PHE A 1 82 ? -24.798 8.833 40.243 1.00 94.94 82 PHE A C 1
ATOM 639 O O . PHE A 1 82 ? -25.037 9.029 41.436 1.00 94.94 82 PHE A O 1
ATOM 64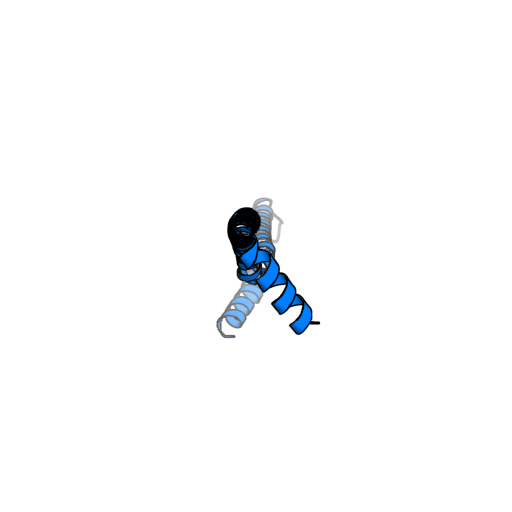6 N N . LYS A 1 83 ? -25.781 8.711 39.338 1.00 93.25 83 LYS A N 1
ATOM 647 C CA . LYS A 1 83 ? -27.214 8.791 39.687 1.00 93.25 83 LYS A CA 1
ATOM 648 C C . LYS A 1 83 ? -27.647 7.676 40.637 1.00 93.25 83 LYS A C 1
ATOM 650 O O . LYS A 1 83 ? -28.438 7.914 41.542 1.00 93.25 83 LYS A O 1
ATOM 655 N N . LEU A 1 84 ? -27.135 6.464 40.446 1.00 90.75 84 LEU A N 1
ATOM 656 C CA . LEU A 1 84 ? -27.451 5.334 41.313 1.00 90.75 84 LEU A CA 1
ATOM 657 C C . LEU A 1 84 ? -26.898 5.557 42.728 1.00 90.75 84 LEU A C 1
ATOM 659 O O . LEU A 1 84 ? -27.626 5.388 43.704 1.00 90.75 84 LEU A O 1
ATOM 663 N N . ASN A 1 85 ? -25.644 6.007 42.835 1.00 89.50 85 ASN A N 1
ATOM 664 C CA . ASN A 1 85 ? -25.028 6.332 44.121 1.00 89.50 85 ASN A CA 1
ATOM 665 C C . ASN A 1 85 ? -25.774 7.452 44.854 1.00 89.50 85 ASN A C 1
ATOM 667 O O . ASN A 1 85 ? -25.985 7.355 46.061 1.00 89.50 85 ASN A O 1
ATOM 671 N N . SER A 1 86 ? -26.222 8.495 44.150 1.00 90.94 86 SER A N 1
ATOM 672 C CA . SER A 1 86 ? -26.976 9.577 44.790 1.00 90.94 86 SER A CA 1
ATOM 673 C C . SER A 1 86 ? -28.347 9.120 45.302 1.00 90.94 86 SER A C 1
ATOM 675 O O . SER A 1 86 ? -28.739 9.513 46.400 1.00 90.94 86 SER A O 1
ATOM 677 N N . ILE A 1 87 ? -29.045 8.239 44.575 1.00 89.25 87 ILE A N 1
ATOM 678 C CA . ILE A 1 87 ? -30.309 7.633 45.028 1.00 89.25 87 ILE A CA 1
ATOM 679 C C . ILE A 1 87 ? -30.083 6.746 46.257 1.00 89.25 87 ILE A C 1
ATOM 681 O O . ILE A 1 87 ? -30.852 6.822 47.213 1.00 89.25 87 ILE A O 1
ATOM 685 N N . MET A 1 88 ? -29.020 5.939 46.255 1.00 85.44 88 MET A N 1
ATOM 686 C CA . MET A 1 88 ? -28.687 5.053 47.372 1.00 85.44 88 MET A CA 1
ATOM 687 C C . MET A 1 88 ? -28.368 5.839 48.652 1.00 85.44 88 MET A C 1
ATOM 689 O O . MET A 1 88 ? -28.803 5.448 49.729 1.00 85.44 88 MET A O 1
ATOM 693 N N . LEU A 1 89 ? -27.685 6.984 48.535 1.00 85.06 89 LEU A N 1
ATOM 694 C CA . LEU A 1 89 ? -27.430 7.880 49.670 1.00 85.06 89 LEU A CA 1
ATOM 695 C C . LEU A 1 89 ? -28.691 8.608 50.153 1.00 85.06 89 LEU A C 1
ATOM 697 O O . LEU A 1 89 ? -28.829 8.873 51.345 1.00 85.06 89 LEU A O 1
ATOM 701 N N . ALA A 1 90 ? -29.603 8.954 49.241 1.00 88.31 90 ALA A N 1
ATOM 702 C CA . ALA A 1 90 ? -30.835 9.657 49.584 1.00 88.31 90 ALA A CA 1
ATOM 703 C C . ALA A 1 90 ? -31.901 8.738 50.209 1.00 88.31 90 ALA A C 1
ATOM 705 O O . ALA A 1 90 ? -32.756 9.222 50.950 1.00 88.31 90 ALA A O 1
ATOM 706 N N . ILE A 1 91 ? -31.877 7.432 49.906 1.00 87.62 91 ILE A N 1
ATOM 707 C CA . ILE A 1 91 ? -32.932 6.484 50.284 1.00 87.62 91 ILE A CA 1
ATOM 708 C C . ILE A 1 91 ? -32.330 5.232 50.954 1.00 87.62 91 ILE A C 1
ATOM 710 O O . ILE A 1 91 ? -31.900 4.308 50.259 1.00 87.62 91 ILE A O 1
ATOM 714 N N . PRO A 1 92 ? -32.393 5.111 52.296 1.00 79.56 92 PRO A N 1
ATOM 715 C CA . PRO A 1 92 ? -31.845 3.957 53.022 1.00 79.56 92 PRO A CA 1
ATOM 716 C C . PRO A 1 92 ? -32.606 2.641 52.762 1.00 79.56 92 PRO A C 1
ATOM 718 O O . PRO A 1 92 ? -32.096 1.557 53.040 1.00 79.56 92 PRO A O 1
ATOM 721 N N . GLU A 1 93 ? -33.831 2.699 52.229 1.00 80.31 93 GLU A N 1
ATOM 722 C CA . GLU A 1 93 ? -34.586 1.509 51.803 1.00 80.31 93 GLU A CA 1
ATOM 723 C C . GLU A 1 93 ? -34.036 0.894 50.506 1.00 80.31 93 GLU A C 1
ATOM 725 O O . GLU A 1 93 ? -34.050 -0.329 50.360 1.00 80.31 93 GLU A O 1
ATOM 730 N N . ALA A 1 94 ? -33.495 1.714 49.596 1.00 79.75 94 ALA A N 1
ATOM 731 C CA . ALA A 1 94 ? -32.904 1.243 48.344 1.00 79.75 94 ALA A CA 1
ATOM 732 C C . ALA A 1 94 ? -31.603 0.461 48.597 1.00 79.75 94 ALA A C 1
ATOM 734 O O . ALA A 1 94 ? -31.377 -0.581 47.983 1.00 79.75 94 ALA A O 1
ATOM 735 N N . GLU A 1 95 ? -30.790 0.906 49.560 1.00 80.44 95 GLU A N 1
ATOM 736 C CA . GLU A 1 95 ? -29.588 0.189 50.003 1.00 80.44 95 GLU A CA 1
ATOM 737 C C . GLU A 1 95 ? -29.933 -1.198 50.575 1.00 80.44 95 GLU A C 1
ATOM 739 O O . GLU A 1 95 ? -29.319 -2.203 50.213 1.00 80.44 95 GLU A O 1
ATOM 744 N N . LYS A 1 96 ? -30.971 -1.285 51.418 1.00 83.69 96 LYS A N 1
ATOM 745 C CA . LYS A 1 96 ? -31.432 -2.565 51.983 1.00 83.69 96 LYS A CA 1
ATOM 746 C C . LYS A 1 96 ? -31.956 -3.522 50.912 1.00 83.69 96 LYS A C 1
ATOM 748 O O . LYS A 1 96 ? -31.673 -4.717 50.984 1.00 83.69 96 LYS A O 1
ATOM 753 N N . ALA A 1 97 ? -32.695 -3.012 49.925 1.00 83.06 97 ALA A N 1
ATOM 754 C CA . ALA A 1 97 ? -33.176 -3.805 48.795 1.00 83.06 97 ALA A CA 1
ATOM 755 C C . ALA A 1 97 ? -32.013 -4.345 47.942 1.00 83.06 97 ALA A C 1
ATOM 757 O O . ALA A 1 97 ? -31.995 -5.532 47.617 1.00 83.06 97 ALA A O 1
ATOM 758 N N . TYR A 1 98 ? -31.000 -3.515 47.668 1.00 81.31 98 TYR A N 1
ATOM 759 C CA . TYR A 1 98 ? -29.790 -3.927 46.950 1.00 81.31 98 TYR A CA 1
ATOM 760 C C . TYR A 1 98 ? -29.011 -5.025 47.691 1.00 81.31 98 TYR A C 1
ATOM 762 O O . TYR A 1 98 ? -28.591 -6.010 47.085 1.00 81.31 98 TYR A O 1
ATOM 770 N N . LEU A 1 99 ? -28.838 -4.896 49.011 1.00 85.38 99 LEU A N 1
ATOM 771 C CA . LEU A 1 99 ? -28.148 -5.906 49.820 1.00 85.38 99 LEU A CA 1
ATOM 772 C C . LEU A 1 99 ? -28.890 -7.252 49.836 1.00 85.38 99 LEU A C 1
ATOM 774 O O . LEU A 1 99 ? -28.244 -8.295 49.768 1.00 85.38 99 LEU A O 1
ATOM 778 N N . LEU A 1 100 ? -30.227 -7.236 49.869 1.00 87.75 100 LEU A N 1
ATOM 779 C CA . LEU A 1 100 ? -31.058 -8.443 49.769 1.00 87.75 100 LEU A CA 1
ATOM 780 C C . LEU A 1 100 ? -30.943 -9.131 48.401 1.00 87.75 100 LEU A C 1
ATOM 782 O O . LEU A 1 100 ? -30.890 -10.359 48.337 1.00 87.75 100 LEU A O 1
ATOM 786 N N . GLU A 1 101 ? -30.902 -8.370 47.305 1.00 86.12 101 GLU A N 1
ATOM 787 C CA . GLU A 1 101 ? -30.673 -8.939 45.970 1.00 86.12 101 GLU A CA 1
ATOM 788 C C . GLU A 1 101 ? -29.254 -9.492 45.814 1.00 86.12 101 GLU A C 1
ATOM 790 O O . GLU A 1 101 ? -29.075 -10.579 45.265 1.00 86.12 101 GLU A O 1
ATOM 795 N N . LYS A 1 102 ? -28.246 -8.792 46.343 1.00 85.81 102 LYS A N 1
ATOM 796 C CA . LYS A 1 102 ? -26.847 -9.238 46.322 1.00 85.81 102 LYS A CA 1
ATOM 797 C C . LYS A 1 102 ? -26.640 -10.550 47.081 1.00 85.81 102 LYS A C 1
ATOM 799 O O . LYS A 1 102 ? -25.850 -11.375 46.635 1.00 85.81 102 LYS A O 1
ATOM 804 N N . ASP A 1 103 ? -27.332 -10.742 48.203 1.00 85.62 103 ASP A N 1
ATOM 805 C CA . ASP A 1 103 ? -27.272 -11.986 48.980 1.00 85.62 103 ASP A CA 1
ATOM 806 C C . ASP A 1 103 ? -27.944 -13.159 48.243 1.00 85.62 103 ASP A C 1
ATOM 808 O O . ASP A 1 103 ? -27.426 -14.267 48.261 1.00 85.62 103 ASP A O 1
ATOM 812 N N . LYS A 1 104 ? -29.031 -12.906 47.495 1.00 84.50 104 LYS A N 1
ATOM 813 C CA . LYS A 1 104 ? -29.664 -13.907 46.610 1.00 84.50 104 LYS A CA 1
ATOM 814 C C . LYS A 1 104 ? -28.837 -14.273 45.376 1.00 84.50 104 LYS A C 1
ATOM 816 O O . LYS A 1 104 ? -29.043 -15.346 44.817 1.00 84.50 104 LYS A O 1
ATOM 821 N N . ALA A 1 105 ? -27.996 -13.360 44.896 1.00 82.06 105 ALA A N 1
ATOM 822 C CA . ALA A 1 105 ? -27.168 -13.557 43.707 1.00 82.06 105 ALA A CA 1
ATOM 823 C C . ALA A 1 105 ? -25.839 -14.283 43.999 1.00 82.06 105 ALA A C 1
ATOM 825 O O . ALA A 1 105 ? -25.082 -14.556 43.065 1.00 82.06 105 ALA A O 1
ATOM 826 N N . LYS A 1 106 ? -25.544 -14.553 45.274 1.00 60.72 106 LYS A N 1
ATOM 827 C CA . LYS A 1 106 ? -24.353 -15.259 45.747 1.00 60.72 106 LYS A CA 1
ATOM 828 C C . LYS A 1 106 ? -24.659 -16.733 46.005 1.00 60.72 106 LYS A C 1
ATOM 830 O O . LYS A 1 106 ? -23.736 -17.544 45.774 1.00 60.72 106 LYS A O 1
#

Secondary 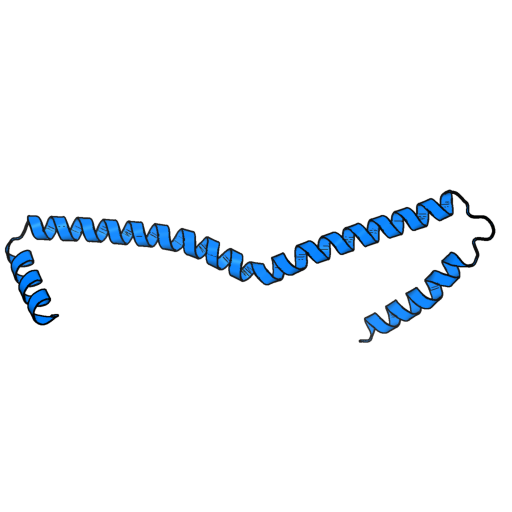structure (DSSP, 8-state):
-HHHHHHHHHHHHHHHHHHTT-SS--HHHHHHHHHHHHHHHHHHHHHHHHHHHHHTHHHHHHHHHHHHHHHHHHHHHHHHHHHHHHHHHH-HHHHHHHHHHHHHT-

Organism: NCBI:txid108875

Foldseek 3Di:
DVVVVVVVVCCVPVVCVLVVVCPDDDPVSVVVVVVVVVVVVVVVVCCVVVVVCVVCVVVVVCVVVVVVVVVVVVVVVVVVVVVVVVVVVVDVVVVVVVVVVVVVVD

Sequence (106 aa):
MKWGVGFTLVIVILWPLLSLPAGEFSVGYFTFWAVIAIAWGTIGSAVIIALPLIESWETIKSVCVGMFTNDRLMEKVEEMNFKLNSIMLAIPEAEKAYLLEKDKAK